Protein AF-A0A2S9G503-F1 (afdb_monomer_lite)

Sequence (84 aa):
GRTVEIAVQDEQRGTGHAVACGLTVLPGDFSGVVVVTAGDVPLLDTDTLGDLITAHNSESAVATVLTTTLVDPTGYGRILRTQA

Foldseek 3Di:
DDDDDDFDDPDCPDPVSVVVSVCVPDPPPDPDDDDDDDPPPVPDDPVNVVVQVVVCVVVVHPDGDDDDDDPDCPPDDDDDDDDD

pLDDT: mean 96.39, std 5.41, range [59.19, 98.56]

Radius of gyration: 15.37 Å; chains: 1; bounding box: 32×31×38 Å

Structure (mmCIF, N/CA/C/O backbone):
data_AF-A0A2S9G503-F1
#
_entry.id   AF-A0A2S9G503-F1
#
loop_
_atom_site.group_PDB
_atom_site.id
_atom_site.type_symbol
_atom_site.label_atom_id
_atom_site.label_alt_id
_atom_site.label_comp_id
_atom_site.label_asym_id
_atom_site.label_entity_id
_atom_site.label_seq_id
_atom_site.pdbx_PDB_ins_code
_atom_site.Cartn_x
_atom_site.Cartn_y
_atom_site.Cartn_z
_atom_site.occupancy
_atom_site.B_iso_or_equiv
_atom_site.auth_seq_id
_atom_site.auth_comp_id
_atom_site.auth_asym_id
_atom_site.auth_atom_id
_atom_site.pdbx_PDB_model_num
ATOM 1 N N . GLY A 1 1 ? -7.580 -18.180 -14.454 1.00 79.69 1 GLY A N 1
ATOM 2 C CA . GLY A 1 1 ? -6.737 -17.084 -13.936 1.00 79.69 1 GLY A CA 1
ATOM 3 C C . GLY A 1 1 ? -7.485 -15.773 -14.069 1.00 79.69 1 GLY A C 1
ATOM 4 O O . GLY A 1 1 ? -8.506 -15.756 -14.745 1.00 79.69 1 GLY A O 1
ATOM 5 N N . ARG A 1 2 ? -7.010 -14.710 -13.417 1.00 95.31 2 ARG A N 1
ATOM 6 C CA . ARG A 1 2 ? -7.554 -13.347 -13.555 1.00 95.31 2 ARG A CA 1
ATOM 7 C C . ARG A 1 2 ? -6.618 -12.486 -14.402 1.00 95.31 2 ARG A C 1
ATOM 9 O O . ARG A 1 2 ? -5.425 -12.773 -14.446 1.00 95.31 2 ARG A O 1
ATOM 16 N N . THR A 1 3 ? -7.147 -11.439 -15.025 1.00 96.62 3 THR A N 1
ATOM 17 C CA . THR A 1 3 ? -6.339 -10.426 -15.719 1.00 96.62 3 THR A CA 1
ATOM 18 C C . THR A 1 3 ? -5.460 -9.671 -14.720 1.00 96.62 3 THR A C 1
ATOM 20 O O . THR A 1 3 ? -5.892 -9.373 -13.598 1.00 96.62 3 THR A O 1
ATOM 23 N N . VAL A 1 4 ? -4.227 -9.386 -15.135 1.00 96.94 4 VAL A N 1
ATOM 24 C CA . VAL A 1 4 ? -3.257 -8.548 -14.425 1.00 96.94 4 VAL A CA 1
ATOM 25 C C . VAL A 1 4 ? -2.733 -7.535 -15.434 1.00 96.94 4 VAL A C 1
ATOM 27 O O . VAL A 1 4 ? -2.111 -7.924 -16.419 1.00 96.94 4 VAL A O 1
ATOM 30 N N . GLU A 1 5 ? -3.024 -6.261 -15.198 1.00 97.06 5 GLU A N 1
ATOM 31 C CA . GLU A 1 5 ? -2.518 -5.157 -16.015 1.00 97.06 5 GLU A CA 1
ATOM 32 C C . GLU A 1 5 ? -1.099 -4.786 -15.580 1.00 97.06 5 GLU A C 1
ATOM 34 O O . GLU A 1 5 ? -0.756 -4.875 -14.398 1.00 97.06 5 GLU A O 1
ATOM 39 N N . ILE A 1 6 ? -0.275 -4.362 -16.537 1.00 97.62 6 ILE A N 1
ATOM 40 C CA . ILE A 1 6 ? 1.113 -3.960 -16.298 1.00 97.62 6 ILE A CA 1
ATOM 41 C C . ILE A 1 6 ? 1.251 -2.477 -16.630 1.00 97.62 6 ILE A C 1
ATOM 43 O O . ILE A 1 6 ? 1.012 -2.065 -17.762 1.00 97.62 6 ILE A O 1
ATOM 47 N N . ALA A 1 7 ? 1.697 -1.691 -15.652 1.00 98.06 7 ALA A N 1
ATOM 48 C CA . ALA A 1 7 ? 2.148 -0.320 -15.849 1.00 98.06 7 ALA A CA 1
ATOM 49 C C . ALA A 1 7 ? 3.676 -0.269 -15.741 1.00 98.06 7 ALA A C 1
ATOM 51 O O . ALA A 1 7 ? 4.254 -0.847 -14.819 1.00 98.06 7 ALA A O 1
ATOM 52 N N . VAL A 1 8 ? 4.334 0.420 -16.673 1.00 98.25 8 VAL A N 1
ATOM 53 C CA . VAL A 1 8 ? 5.799 0.527 -16.702 1.00 98.25 8 VAL A CA 1
ATOM 54 C C . VAL A 1 8 ? 6.240 1.795 -15.974 1.00 98.25 8 VAL A C 1
ATOM 56 O O . VAL A 1 8 ? 5.709 2.878 -16.209 1.00 98.25 8 VAL A O 1
ATOM 59 N N . GLN A 1 9 ? 7.225 1.653 -15.087 1.00 98.50 9 GLN A N 1
ATOM 60 C CA . GLN A 1 9 ? 7.962 2.768 -14.500 1.00 98.50 9 GLN A CA 1
ATOM 61 C C . GLN A 1 9 ? 9.351 2.825 -15.149 1.00 98.50 9 GLN A C 1
ATOM 63 O O . GLN A 1 9 ? 10.277 2.171 -14.666 1.00 98.50 9 GLN A O 1
ATOM 68 N N . ASP A 1 10 ? 9.495 3.594 -16.231 1.00 97.88 10 ASP A N 1
ATOM 69 C CA . ASP A 1 10 ? 10.750 3.663 -17.000 1.00 97.88 10 ASP A CA 1
ATOM 70 C C . ASP A 1 10 ? 11.928 4.176 -16.153 1.00 97.88 10 ASP A C 1
ATOM 72 O O . ASP A 1 10 ? 13.017 3.603 -16.171 1.00 97.88 10 ASP A O 1
ATOM 76 N N . GLU A 1 11 ? 11.691 5.207 -15.336 1.00 98.00 11 GLU A N 1
ATOM 77 C CA . GLU A 1 11 ? 12.674 5.769 -14.403 1.00 98.00 11 GLU A CA 1
ATOM 78 C C . GLU A 1 11 ? 12.246 5.560 -12.940 1.00 98.00 11 GLU A C 1
ATOM 80 O O . GLU A 1 11 ? 11.178 6.014 -12.512 1.00 98.00 11 GLU A O 1
ATOM 85 N N . GLN A 1 12 ? 13.097 4.933 -12.120 1.00 97.94 12 GLN A N 1
ATOM 86 C CA . GLN A 1 12 ? 12.778 4.585 -10.726 1.00 97.94 12 GLN A CA 1
ATOM 87 C C . GLN A 1 12 ? 12.941 5.781 -9.774 1.00 97.94 12 GLN A C 1
ATOM 89 O O . GLN A 1 12 ? 13.788 5.811 -8.884 1.00 97.94 12 GLN A O 1
ATOM 94 N N . ARG A 1 13 ? 12.074 6.784 -9.933 1.00 98.31 13 ARG A N 1
ATOM 95 C CA . ARG A 1 13 ? 12.037 8.024 -9.133 1.00 98.31 13 ARG A CA 1
ATOM 96 C C . ARG A 1 13 ? 11.353 7.861 -7.762 1.00 98.31 13 ARG A C 1
ATOM 98 O O . ARG A 1 13 ? 10.813 8.820 -7.218 1.00 98.31 13 ARG A O 1
ATOM 105 N N . GLY A 1 14 ? 11.364 6.649 -7.206 1.00 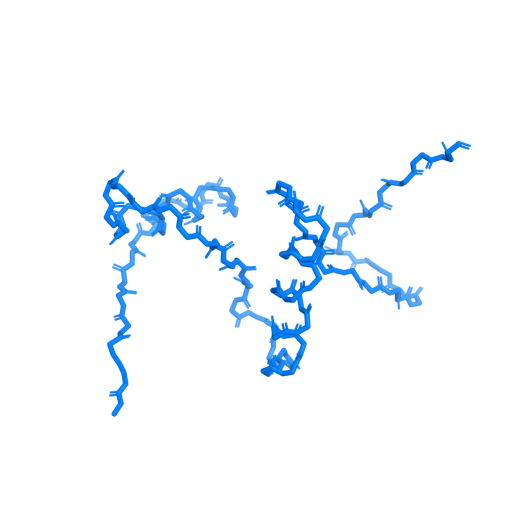98.19 14 GLY A N 1
ATOM 106 C CA . GLY A 1 14 ? 10.780 6.309 -5.904 1.00 98.19 14 GLY A CA 1
ATOM 107 C C . GLY A 1 14 ? 9.365 5.718 -5.958 1.00 98.19 14 GLY A C 1
ATOM 108 O O . GLY A 1 14 ? 8.737 5.620 -7.015 1.00 98.19 14 GLY A O 1
ATOM 109 N N . THR A 1 15 ? 8.857 5.318 -4.788 1.00 97.94 15 THR A N 1
ATOM 110 C CA . THR A 1 15 ? 7.572 4.607 -4.631 1.00 97.94 15 THR A CA 1
ATOM 111 C C . THR A 1 15 ? 6.365 5.466 -4.998 1.00 97.94 15 THR A C 1
ATOM 113 O O . THR A 1 15 ? 5.430 4.966 -5.615 1.00 97.94 15 THR A O 1
ATOM 116 N N . GLY A 1 16 ? 6.403 6.772 -4.716 1.00 98.19 16 GLY A N 1
ATOM 117 C CA . GLY A 1 16 ? 5.356 7.700 -5.155 1.00 98.19 16 GLY A CA 1
ATOM 118 C C . GLY A 1 16 ? 5.230 7.766 -6.682 1.00 98.19 16 GLY A C 1
ATOM 119 O O . GLY A 1 16 ? 4.122 7.734 -7.210 1.00 98.19 16 GLY A O 1
ATOM 120 N N . HIS A 1 17 ? 6.360 7.772 -7.402 1.00 98.56 17 HIS A N 1
ATOM 121 C CA . HIS A 1 17 ? 6.359 7.701 -8.866 1.00 98.56 17 HIS A CA 1
ATOM 122 C C . HIS A 1 17 ? 5.832 6.349 -9.363 1.00 98.56 17 HIS A C 1
ATOM 124 O O . HIS A 1 17 ? 5.082 6.311 -10.329 1.00 98.56 17 HIS A O 1
ATOM 130 N N . ALA A 1 18 ? 6.166 5.249 -8.682 1.00 98.56 18 ALA A N 1
ATOM 131 C CA . ALA A 1 18 ? 5.676 3.921 -9.050 1.00 98.56 18 ALA A CA 1
ATOM 132 C C . ALA A 1 18 ? 4.144 3.826 -8.939 1.00 98.56 18 ALA A C 1
ATOM 134 O O . ALA A 1 18 ? 3.492 3.325 -9.854 1.00 98.56 18 ALA A O 1
ATOM 135 N N . VAL A 1 19 ? 3.559 4.374 -7.865 1.00 98.38 19 VAL A N 1
ATOM 136 C CA . VAL A 1 19 ? 2.097 4.481 -7.723 1.00 98.38 19 VAL A CA 1
ATOM 137 C C . VAL A 1 19 ? 1.513 5.350 -8.835 1.00 98.38 19 VAL A C 1
ATOM 139 O O . VAL A 1 19 ? 0.542 4.939 -9.461 1.00 98.38 19 VAL A O 1
ATOM 142 N N . ALA A 1 20 ? 2.120 6.503 -9.140 1.00 98.19 20 ALA A N 1
ATOM 143 C CA . ALA A 1 20 ? 1.657 7.369 -10.225 1.00 98.19 20 ALA A CA 1
ATOM 144 C C . ALA A 1 20 ? 1.627 6.643 -11.583 1.00 98.19 20 ALA A C 1
ATOM 146 O O . ALA A 1 20 ? 0.626 6.743 -12.286 1.00 98.19 20 ALA A O 1
ATOM 147 N N . CYS A 1 21 ? 2.662 5.861 -11.918 1.00 98.50 21 CYS A N 1
ATOM 148 C CA . CYS A 1 21 ? 2.675 5.000 -13.105 1.00 98.50 21 CYS A CA 1
ATOM 149 C C . CYS A 1 21 ? 1.536 3.968 -13.062 1.00 98.50 21 CYS A C 1
ATOM 151 O O . CYS A 1 21 ? 0.795 3.832 -14.032 1.00 98.50 21 CYS A O 1
ATOM 153 N N . GLY A 1 22 ? 1.348 3.281 -11.931 1.00 98.06 22 GLY A N 1
ATOM 154 C CA . GLY A 1 22 ? 0.285 2.286 -11.750 1.00 98.06 22 GLY A CA 1
ATOM 155 C C . GLY A 1 22 ? -1.132 2.848 -11.886 1.00 98.06 22 GLY A C 1
ATOM 156 O O . GLY A 1 22 ? -2.009 2.178 -12.418 1.00 98.06 22 GLY A O 1
ATOM 157 N N . LEU A 1 23 ? -1.369 4.093 -11.474 1.00 97.94 23 LEU A N 1
ATOM 158 C CA . LEU A 1 23 ? -2.680 4.734 -11.614 1.00 97.94 23 LEU A CA 1
ATOM 159 C C . LEU A 1 23 ? -3.047 5.035 -13.076 1.00 97.94 23 LEU A C 1
ATOM 161 O O . LEU A 1 23 ? -4.228 5.180 -13.373 1.00 97.94 23 LEU A O 1
ATOM 165 N N . THR A 1 24 ? -2.078 5.090 -13.998 1.00 97.56 24 THR A N 1
ATOM 166 C CA . THR A 1 24 ? -2.346 5.410 -15.415 1.00 97.56 24 THR A CA 1
ATOM 167 C C . THR A 1 24 ? -3.135 4.333 -16.161 1.00 97.56 24 THR A C 1
ATOM 169 O O . THR A 1 24 ? -3.725 4.631 -17.197 1.00 97.56 24 THR A O 1
ATOM 172 N N . VAL A 1 25 ? -3.171 3.099 -15.643 1.00 97.31 25 VAL A N 1
ATOM 173 C CA . VAL A 1 25 ? -3.953 1.997 -16.233 1.00 97.31 25 VAL A CA 1
ATOM 174 C C . VAL A 1 25 ? -5.383 1.919 -15.691 1.00 97.31 25 VAL A C 1
ATOM 176 O O . VAL A 1 25 ? -6.183 1.129 -16.190 1.00 97.31 25 VAL A O 1
ATOM 179 N N . LEU A 1 26 ? -5.721 2.710 -14.666 1.00 97.38 26 LEU A N 1
ATOM 180 C CA . LEU A 1 26 ? -7.085 2.775 -14.146 1.00 97.38 26 LEU A CA 1
ATOM 181 C C . LEU A 1 26 ? -7.969 3.672 -15.032 1.00 97.38 26 LEU A C 1
ATOM 183 O O . LEU A 1 26 ? -7.474 4.627 -15.635 1.00 97.38 26 LEU A O 1
ATOM 187 N N . PRO A 1 27 ? -9.290 3.415 -15.090 1.00 96.38 27 PRO A N 1
ATOM 188 C CA . PRO A 1 27 ? -10.238 4.335 -15.712 1.00 96.38 27 PRO A CA 1
ATOM 189 C C . PRO A 1 27 ? -10.158 5.741 -15.099 1.00 96.38 27 PRO A C 1
ATOM 191 O O . PRO A 1 27 ? -9.992 5.888 -13.889 1.00 96.38 27 PRO A O 1
ATOM 194 N N . GLY A 1 28 ? -10.320 6.784 -15.918 1.00 95.44 28 GLY A N 1
ATOM 195 C CA . GLY A 1 28 ? -10.232 8.178 -15.453 1.00 95.44 28 GLY A CA 1
ATOM 196 C C . GLY A 1 28 ? -11.344 8.598 -14.482 1.00 95.44 28 GLY A C 1
ATOM 197 O O . GLY A 1 28 ? -11.197 9.587 -13.772 1.00 95.44 28 GLY A O 1
ATOM 198 N N . ASP A 1 29 ? -12.441 7.846 -14.443 1.00 96.62 29 ASP A N 1
ATOM 199 C CA . ASP A 1 29 ? -13.573 8.000 -13.529 1.00 96.62 29 ASP A CA 1
ATOM 200 C C . ASP A 1 29 ? -13.541 6.996 -12.363 1.00 96.62 29 ASP A C 1
ATOM 202 O O . ASP A 1 29 ? -14.517 6.871 -11.622 1.00 96.62 29 ASP A O 1
ATOM 206 N N . PHE A 1 30 ? -12.428 6.278 -12.173 1.00 97.50 30 PHE A N 1
ATOM 207 C CA . PHE A 1 30 ? -12.287 5.326 -11.080 1.00 97.50 30 PHE A CA 1
ATOM 208 C C . PHE A 1 30 ? -12.434 6.023 -9.720 1.00 97.50 30 PHE A C 1
ATOM 210 O O . PHE A 1 30 ? -11.651 6.898 -9.356 1.00 97.50 30 PHE A O 1
ATOM 217 N N . SER A 1 31 ? -13.424 5.585 -8.942 1.00 95.62 31 SER A N 1
ATOM 218 C CA . SER A 1 31 ? -13.754 6.141 -7.624 1.00 95.62 31 SER A CA 1
ATOM 219 C C . SER A 1 31 ? -13.638 5.118 -6.487 1.00 95.62 31 SER A C 1
ATOM 221 O O . SER A 1 31 ? -14.193 5.325 -5.409 1.00 95.62 31 SER A O 1
ATOM 223 N N . GLY A 1 32 ? -13.004 3.971 -6.743 1.00 95.56 32 GLY A N 1
ATOM 224 C CA . GLY A 1 32 ? -12.827 2.905 -5.759 1.00 95.56 32 GLY A CA 1
ATOM 225 C C . GLY A 1 32 ? -11.620 3.119 -4.844 1.00 95.56 32 GLY A C 1
ATOM 226 O O . GLY A 1 32 ? -10.812 4.026 -5.035 1.00 95.56 32 GLY A O 1
ATOM 227 N N . VAL A 1 33 ? -11.467 2.229 -3.863 1.00 96.69 33 VAL A N 1
ATOM 228 C CA . VAL A 1 33 ? -10.285 2.190 -2.990 1.00 96.69 33 VAL A CA 1
ATOM 229 C C . VAL A 1 33 ? -9.088 1.641 -3.768 1.00 96.69 33 VAL A C 1
ATOM 231 O O . VAL A 1 33 ? -9.170 0.570 -4.373 1.00 96.69 33 VAL A O 1
ATOM 234 N N . VAL A 1 34 ? -7.959 2.350 -3.716 1.00 98.00 34 VAL A N 1
ATOM 235 C CA . VAL A 1 34 ? -6.672 1.874 -4.241 1.00 98.00 34 VAL A CA 1
ATOM 236 C C . VAL A 1 34 ? -5.845 1.314 -3.089 1.00 98.00 34 VAL A C 1
ATOM 238 O O . VAL A 1 34 ? -5.436 2.049 -2.193 1.00 98.00 34 VAL A O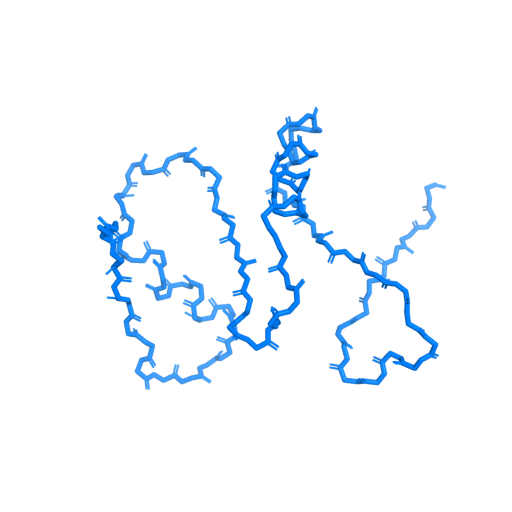 1
ATOM 241 N N . VAL A 1 35 ? -5.565 0.013 -3.131 1.00 98.06 35 VAL A N 1
ATOM 242 C CA . VAL A 1 35 ? -4.643 -0.638 -2.192 1.00 98.06 35 VAL A CA 1
ATOM 243 C C . VAL A 1 35 ? -3.253 -0.686 -2.813 1.00 98.06 35 VAL A C 1
ATOM 245 O O . VAL A 1 35 ? -3.080 -1.198 -3.918 1.00 98.06 35 VAL A O 1
ATOM 248 N N . VAL A 1 36 ? -2.257 -0.174 -2.092 1.00 98.31 36 VAL A N 1
ATOM 249 C CA . VAL A 1 36 ? -0.847 -0.192 -2.501 1.00 98.31 36 VAL A CA 1
ATOM 250 C C . VAL A 1 36 ? -0.079 -1.148 -1.592 1.00 98.31 36 VAL A C 1
ATOM 252 O O . VAL A 1 36 ? -0.149 -1.034 -0.371 1.00 98.31 36 VAL A O 1
ATOM 255 N N . THR A 1 37 ? 0.675 -2.071 -2.187 1.00 97.62 37 THR A N 1
ATOM 256 C CA . THR A 1 37 ? 1.595 -2.975 -1.482 1.00 97.62 37 THR A CA 1
ATOM 257 C C . THR A 1 37 ? 2.930 -3.063 -2.223 1.00 97.62 37 THR A C 1
ATOM 259 O O . THR A 1 37 ? 3.026 -2.655 -3.383 1.00 97.62 37 THR A O 1
ATOM 262 N N . ALA A 1 38 ? 3.960 -3.579 -1.556 1.00 95.38 38 ALA A N 1
ATOM 263 C CA . ALA A 1 38 ? 5.264 -3.835 -2.148 1.00 95.38 38 ALA A CA 1
ATOM 264 C C . ALA A 1 38 ? 5.412 -5.323 -2.505 1.00 95.38 38 ALA A C 1
ATOM 266 O O . ALA A 1 38 ? 4.931 -6.204 -1.793 1.00 95.38 38 ALA A O 1
ATOM 267 N N . GLY A 1 39 ? 6.072 -5.606 -3.632 1.00 96.12 39 GLY A N 1
ATOM 268 C CA . GLY A 1 39 ? 6.254 -6.975 -4.131 1.00 96.12 39 GLY A CA 1
ATOM 269 C C . GLY A 1 39 ? 7.242 -7.823 -3.320 1.00 96.12 39 GLY A C 1
ATOM 270 O O . GLY A 1 39 ? 7.362 -9.018 -3.569 1.00 96.12 39 GLY A O 1
ATOM 271 N N . ASP A 1 40 ? 7.943 -7.221 -2.362 1.00 96.75 40 ASP A N 1
ATOM 272 C CA . ASP A 1 40 ? 8.964 -7.829 -1.507 1.00 96.75 40 ASP A CA 1
ATOM 273 C C . ASP A 1 40 ? 8.460 -8.162 -0.088 1.00 96.75 40 ASP A C 1
ATOM 275 O O . ASP A 1 40 ? 9.261 -8.470 0.794 1.00 96.75 40 ASP A O 1
ATOM 279 N N . VAL A 1 41 ? 7.138 -8.165 0.135 1.00 95.12 41 VAL A N 1
ATOM 280 C CA . VAL A 1 41 ? 6.495 -8.561 1.403 1.00 95.12 41 VAL A CA 1
ATOM 281 C C . VAL A 1 41 ? 5.817 -9.935 1.243 1.00 95.12 41 VAL A C 1
ATOM 283 O O . VAL A 1 41 ? 4.594 -10.018 1.131 1.00 95.12 41 VAL A O 1
ATOM 286 N N . PRO A 1 42 ? 6.575 -11.051 1.218 1.00 96.56 42 PRO A N 1
ATOM 287 C CA . PRO A 1 42 ? 6.063 -12.362 0.801 1.00 96.56 42 PRO A CA 1
ATOM 288 C C . PRO A 1 42 ? 5.085 -13.010 1.789 1.00 96.56 42 PRO A C 1
ATOM 290 O O . PRO A 1 42 ? 4.406 -13.965 1.427 1.00 96.56 42 PRO A O 1
ATOM 293 N N . LEU A 1 43 ? 5.042 -12.533 3.036 1.00 98.06 43 LEU A N 1
ATOM 294 C CA . LEU A 1 43 ? 4.161 -13.061 4.083 1.00 98.06 43 LEU A CA 1
ATOM 295 C C . LEU A 1 43 ? 2.845 -12.281 4.209 1.00 98.06 43 LEU A C 1
ATOM 297 O O . LEU A 1 43 ? 2.063 -12.574 5.107 1.00 98.06 43 LEU A O 1
ATOM 301 N N . LEU A 1 44 ? 2.605 -11.285 3.351 1.00 97.75 44 LEU A N 1
ATOM 302 C CA . LEU A 1 44 ? 1.324 -10.591 3.319 1.00 97.75 44 LEU A CA 1
ATOM 303 C C . LEU A 1 44 ? 0.242 -11.542 2.799 1.00 97.75 44 LEU A C 1
ATOM 305 O O . LEU A 1 44 ? 0.343 -12.054 1.683 1.00 97.75 44 LEU A O 1
ATOM 309 N N . 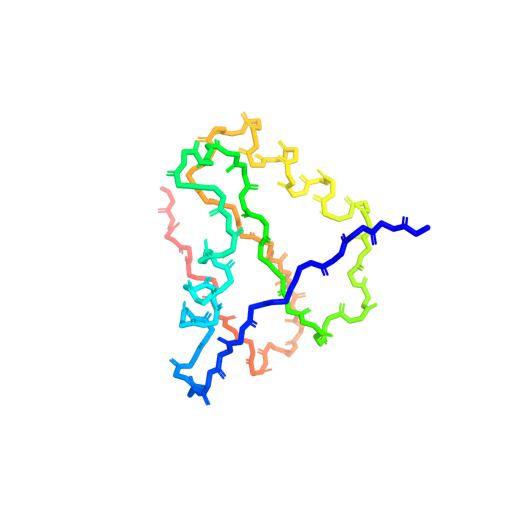ASP A 1 45 ? -0.794 -11.757 3.601 1.00 97.88 45 ASP A N 1
ATOM 310 C CA . ASP A 1 45 ? -1.898 -12.658 3.286 1.00 97.88 45 ASP A CA 1
ATOM 311 C C . ASP A 1 45 ? -3.195 -11.909 2.939 1.00 97.88 45 ASP A C 1
ATOM 313 O O . ASP A 1 45 ? -3.295 -10.677 2.979 1.00 97.88 45 ASP A O 1
ATOM 317 N N . THR A 1 46 ? -4.199 -12.682 2.523 1.00 97.75 46 THR A N 1
ATOM 318 C CA . THR A 1 46 ? -5.512 -12.163 2.127 1.00 97.75 46 THR A CA 1
ATOM 319 C C . THR A 1 46 ? -6.289 -11.586 3.297 1.00 97.75 46 THR A C 1
ATOM 321 O O . THR A 1 46 ? -7.006 -10.604 3.107 1.00 97.75 46 THR A O 1
ATOM 324 N N . ASP A 1 47 ? -6.142 -12.172 4.482 1.00 98.50 47 ASP A N 1
ATOM 325 C CA . ASP A 1 47 ? -6.903 -11.789 5.669 1.00 98.50 47 ASP A CA 1
ATOM 326 C C . ASP A 1 47 ? -6.455 -10.401 6.139 1.00 98.50 47 ASP A C 1
ATOM 328 O O . ASP A 1 47 ? -7.281 -9.505 6.301 1.00 98.50 47 ASP A O 1
ATOM 332 N N . THR A 1 48 ? -5.142 -10.155 6.175 1.00 98.44 48 THR A N 1
ATOM 333 C CA . THR A 1 48 ? -4.570 -8.837 6.484 1.00 98.44 48 THR A CA 1
ATOM 334 C C . THR A 1 48 ? -5.049 -7.760 5.504 1.00 98.44 48 THR A C 1
ATOM 336 O O . THR A 1 48 ? -5.367 -6.638 5.907 1.00 98.44 48 THR A O 1
ATOM 339 N N . LEU A 1 49 ? -5.117 -8.074 4.204 1.00 98.19 49 LEU A N 1
ATOM 340 C CA . LEU A 1 49 ? -5.613 -7.139 3.188 1.00 98.19 49 LEU A CA 1
ATOM 341 C C . LEU A 1 49 ? -7.119 -6.871 3.329 1.00 98.19 49 LEU A C 1
ATOM 343 O O . LEU A 1 49 ? -7.555 -5.730 3.161 1.00 98.19 49 LEU A O 1
ATOM 347 N N . GLY A 1 50 ? -7.906 -7.901 3.642 1.00 98.25 50 GLY A N 1
ATOM 348 C CA . GLY A 1 50 ? -9.342 -7.777 3.891 1.00 98.25 50 GLY A CA 1
ATOM 349 C C . GLY A 1 50 ? -9.643 -6.893 5.101 1.00 98.25 50 GLY A C 1
ATOM 350 O O . GLY A 1 50 ? -10.481 -5.990 5.014 1.00 98.25 50 GLY A O 1
ATOM 351 N N . ASP A 1 51 ? -8.903 -7.087 6.191 1.00 98.44 51 ASP A N 1
ATOM 352 C CA . ASP A 1 51 ? -9.024 -6.286 7.409 1.00 98.44 51 ASP A CA 1
ATOM 353 C C . ASP A 1 51 ? -8.623 -4.826 7.171 1.00 98.44 51 ASP A C 1
ATO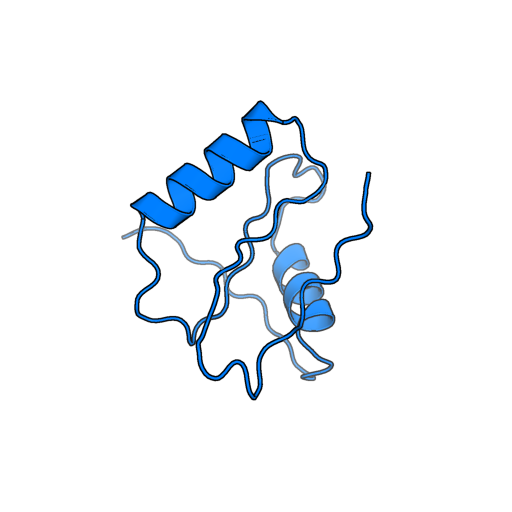M 355 O O . ASP A 1 51 ? -9.320 -3.911 7.614 1.00 98.44 51 ASP A O 1
ATOM 359 N N . LEU A 1 52 ? -7.555 -4.583 6.400 1.00 98.38 52 LEU A N 1
ATOM 360 C CA . LEU A 1 52 ? -7.125 -3.233 6.028 1.00 98.38 52 LEU A CA 1
ATOM 361 C C . LEU A 1 52 ? -8.221 -2.471 5.268 1.00 98.38 52 LEU A C 1
ATOM 363 O O . LEU A 1 52 ? -8.516 -1.322 5.602 1.00 98.38 52 LEU A O 1
ATOM 367 N N . ILE A 1 53 ? -8.829 -3.098 4.256 1.00 97.94 53 ILE A N 1
ATOM 368 C CA . ILE A 1 53 ? -9.911 -2.489 3.464 1.00 97.94 53 ILE A CA 1
ATOM 369 C C . ILE A 1 53 ? -11.147 -2.254 4.340 1.00 97.94 53 ILE A C 1
ATOM 371 O O . ILE A 1 53 ? -11.792 -1.209 4.237 1.00 97.94 53 ILE A O 1
ATOM 375 N N . THR A 1 54 ? -11.467 -3.204 5.219 1.00 98.06 54 THR A N 1
ATOM 376 C CA . THR A 1 54 ? -12.598 -3.090 6.145 1.00 98.06 54 THR A CA 1
ATOM 377 C C . THR A 1 54 ? -12.415 -1.903 7.086 1.00 98.06 54 THR A C 1
ATOM 379 O O . THR A 1 54 ? -13.304 -1.056 7.159 1.00 98.06 54 THR A O 1
ATOM 382 N N . ALA A 1 55 ? -11.248 -1.784 7.727 1.00 98.19 55 ALA A N 1
ATOM 383 C CA . ALA A 1 55 ? -10.919 -0.670 8.616 1.00 98.19 55 ALA A CA 1
ATOM 384 C C . ALA A 1 55 ? -10.904 0.682 7.882 1.00 98.19 55 ALA A C 1
ATOM 386 O O . ALA A 1 55 ? -11.364 1.691 8.411 1.00 98.19 55 ALA A O 1
ATOM 387 N N . HIS A 1 56 ? -10.396 0.714 6.646 1.00 98.44 56 HI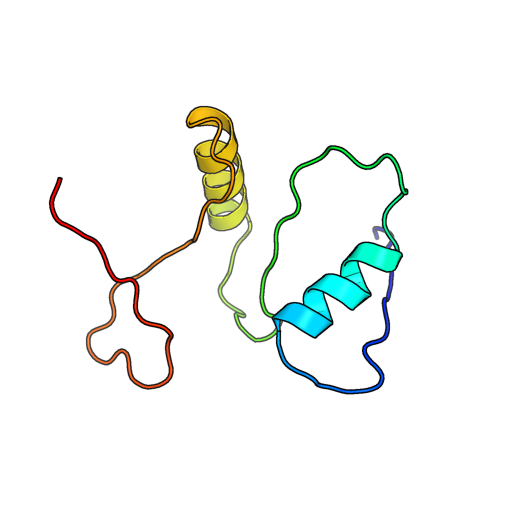S A N 1
ATOM 388 C CA . HIS A 1 56 ? -10.411 1.915 5.812 1.00 98.44 56 HIS A CA 1
ATOM 389 C C . HIS A 1 56 ? -11.834 2.423 5.554 1.00 98.44 56 HIS A C 1
ATOM 391 O O . HIS A 1 56 ? -12.120 3.605 5.751 1.00 98.44 56 HIS A O 1
ATOM 397 N N . ASN A 1 57 ? -12.736 1.518 5.168 1.00 97.25 57 ASN A N 1
ATOM 398 C CA . ASN A 1 57 ? -14.122 1.860 4.869 1.00 97.25 57 ASN A CA 1
ATOM 399 C C . ASN A 1 57 ? -14.927 2.207 6.130 1.00 97.25 57 ASN A C 1
ATOM 401 O O . ASN A 1 57 ? -15.723 3.143 6.095 1.00 97.25 57 ASN A O 1
ATOM 405 N N . SER A 1 58 ? -14.731 1.484 7.241 1.00 97.44 58 SER A N 1
ATOM 406 C CA . SER A 1 58 ? -15.495 1.709 8.477 1.00 97.44 58 SER A CA 1
ATOM 407 C C . SER A 1 58 ? -15.236 3.085 9.083 1.00 97.44 58 SER A C 1
ATOM 409 O O . SER A 1 58 ? -16.161 3.722 9.575 1.00 97.44 58 SER A O 1
ATOM 411 N N . GLU A 1 59 ? -13.995 3.561 9.001 1.00 95.44 59 GLU A N 1
ATOM 412 C CA . GLU A 1 59 ? -13.594 4.883 9.492 1.00 95.44 59 GLU A CA 1
ATOM 413 C C . GLU A 1 59 ? -13.825 5.997 8.457 1.00 95.44 59 GLU A C 1
ATOM 415 O O . GLU A 1 59 ? -13.540 7.162 8.732 1.00 95.44 59 GLU A O 1
ATOM 420 N N . SER A 1 60 ? -14.314 5.662 7.251 1.00 94.50 60 SER A N 1
ATOM 421 C CA . SER A 1 60 ? -14.374 6.587 6.105 1.00 94.50 60 SER A CA 1
ATOM 422 C C . SER A 1 60 ? -13.051 7.344 5.911 1.00 94.50 60 SER A C 1
ATOM 424 O O . SER A 1 60 ? -13.024 8.551 5.654 1.00 94.50 60 SER A O 1
ATOM 426 N N . ALA A 1 61 ? -11.935 6.635 6.106 1.00 96.69 61 ALA A N 1
ATOM 427 C CA . ALA A 1 61 ? -10.613 7.231 6.128 1.00 96.69 61 ALA A CA 1
ATOM 428 C C . ALA A 1 61 ? -10.198 7.666 4.719 1.00 96.69 61 ALA A C 1
ATOM 430 O O . ALA A 1 61 ? -10.387 6.940 3.751 1.00 96.69 61 ALA A O 1
ATOM 431 N N . VAL A 1 62 ? -9.545 8.824 4.596 1.00 96.81 62 VAL A N 1
ATOM 432 C CA . VAL A 1 62 ? -8.933 9.236 3.316 1.00 96.81 62 VAL A CA 1
ATOM 433 C 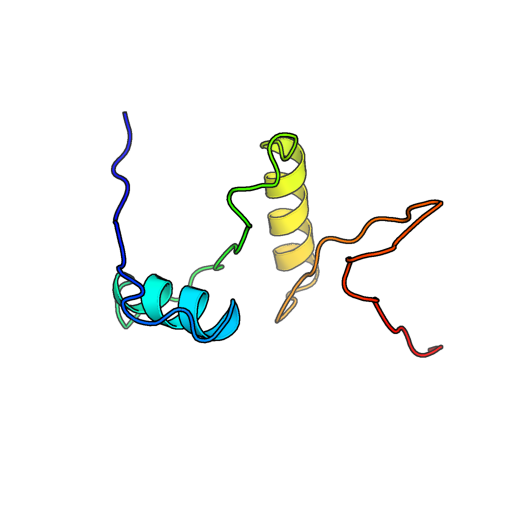C . VAL A 1 62 ? -7.723 8.353 2.981 1.00 96.81 62 VAL A C 1
ATOM 435 O O . VAL A 1 62 ? -7.442 8.087 1.816 1.00 96.81 62 VAL A O 1
ATOM 438 N N . ALA A 1 63 ? -7.007 7.877 4.001 1.00 97.44 63 ALA A N 1
ATOM 439 C CA . ALA A 1 63 ? -5.894 6.949 3.865 1.00 97.44 63 ALA A CA 1
ATOM 440 C C . ALA A 1 63 ? -5.758 6.095 5.128 1.00 97.44 63 ALA A C 1
ATOM 442 O O . ALA A 1 63 ? -5.885 6.600 6.244 1.00 97.44 63 ALA A O 1
ATOM 443 N N . THR A 1 64 ? -5.435 4.816 4.942 1.00 98.25 64 THR A N 1
ATOM 444 C CA . THR A 1 64 ? -5.155 3.870 6.028 1.00 98.25 64 THR A CA 1
ATOM 445 C C . THR A 1 64 ? -3.796 3.233 5.780 1.00 98.25 64 THR A C 1
ATOM 447 O O . THR A 1 64 ? -3.505 2.802 4.667 1.00 98.25 64 THR A O 1
ATOM 450 N N . VAL A 1 65 ? -2.949 3.188 6.809 1.00 97.94 65 VAL A N 1
ATOM 451 C CA . VAL A 1 65 ? -1.587 2.647 6.720 1.00 97.94 65 VAL A CA 1
ATOM 452 C C . VAL A 1 65 ? -1.473 1.451 7.654 1.00 97.94 65 VAL A C 1
ATOM 454 O O . VAL A 1 65 ? -1.715 1.582 8.854 1.00 97.94 65 VAL A O 1
ATOM 457 N N . LEU A 1 66 ? -1.079 0.298 7.110 1.00 97.94 66 LEU A N 1
ATOM 458 C CA . LEU A 1 66 ? -0.746 -0.879 7.906 1.00 97.94 66 LEU A CA 1
ATOM 459 C C . LEU A 1 66 ? 0.579 -0.638 8.641 1.00 97.94 66 LEU A C 1
ATOM 461 O O . LEU A 1 66 ? 1.569 -0.222 8.041 1.00 97.94 66 LEU A O 1
ATOM 465 N N . THR A 1 67 ? 0.605 -0.893 9.947 1.00 97.69 67 THR A N 1
ATOM 466 C CA . THR A 1 67 ? 1.788 -0.675 10.791 1.00 97.69 67 THR A CA 1
ATOM 467 C C . THR A 1 67 ? 2.060 -1.900 11.647 1.00 97.69 67 THR A C 1
ATOM 469 O O . THR A 1 67 ? 1.125 -2.594 12.033 1.00 97.69 67 THR A O 1
ATOM 472 N N . THR A 1 68 ? 3.319 -2.123 12.009 1.00 97.44 68 THR A N 1
ATOM 473 C CA . THR A 1 68 ? 3.716 -3.141 12.988 1.00 97.44 68 THR A CA 1
ATOM 474 C C . THR A 1 68 ? 4.799 -2.588 13.911 1.00 97.44 68 THR A C 1
ATOM 476 O O . THR A 1 68 ? 5.387 -1.539 13.631 1.00 97.44 68 THR A O 1
ATOM 479 N N . THR A 1 69 ? 5.068 -3.296 15.004 1.00 98.06 69 THR A N 1
ATOM 480 C CA . THR A 1 69 ? 6.130 -2.970 15.957 1.00 98.06 69 THR A CA 1
ATOM 481 C C . THR A 1 69 ? 7.201 -4.046 15.887 1.00 98.06 69 THR A C 1
ATOM 483 O O . THR A 1 69 ? 6.916 -5.229 16.054 1.00 98.06 69 THR A O 1
ATOM 486 N N . LEU A 1 70 ? 8.443 -3.626 15.662 1.00 97.62 70 LEU A N 1
ATOM 487 C CA . LEU A 1 70 ? 9.605 -4.503 15.573 1.00 97.62 70 LEU A CA 1
ATOM 488 C C . LEU A 1 70 ? 10.593 -4.164 16.686 1.00 97.62 70 LEU A C 1
ATOM 490 O O . LEU A 1 70 ? 10.732 -2.998 17.055 1.00 97.62 70 LEU A O 1
ATOM 494 N N . VAL A 1 71 ? 11.301 -5.179 17.188 1.00 98.25 71 VAL A N 1
ATOM 495 C CA . VAL A 1 71 ? 12.400 -4.981 18.149 1.00 98.25 71 VAL A CA 1
ATOM 496 C C . VAL A 1 71 ? 13.537 -4.184 17.506 1.00 98.25 71 VAL A C 1
ATOM 498 O O . VAL A 1 71 ? 14.031 -3.236 18.109 1.00 98.25 71 VAL A O 1
ATOM 501 N N . ASP A 1 72 ? 13.908 -4.527 16.269 1.00 97.69 72 ASP A N 1
ATOM 502 C CA . ASP A 1 72 ? 14.833 -3.750 15.443 1.00 97.69 72 ASP A CA 1
ATOM 503 C C . ASP A 1 72 ? 14.095 -3.219 14.204 1.00 97.69 72 ASP A C 1
ATOM 505 O O . ASP A 1 72 ? 13.782 -3.987 13.292 1.00 97.69 72 ASP A O 1
ATOM 509 N N . PRO A 1 73 ? 13.777 -1.916 14.160 1.00 97.50 73 PRO A N 1
ATOM 510 C CA . PRO A 1 73 ? 13.053 -1.334 13.042 1.00 97.50 73 PRO A CA 1
ATOM 511 C C . PRO A 1 73 ? 13.984 -0.783 11.940 1.00 97.50 73 PRO A C 1
ATOM 513 O O . PRO A 1 73 ? 13.522 -0.041 11.069 1.00 97.50 73 PRO A O 1
ATOM 516 N N . THR A 1 74 ? 15.299 -1.035 11.970 1.00 97.75 74 THR A N 1
ATOM 517 C CA . THR A 1 74 ? 16.271 -0.508 10.988 1.00 97.75 74 THR A CA 1
ATOM 518 C C . THR A 1 74 ? 15.809 -0.727 9.538 1.00 97.75 74 THR A C 1
ATOM 520 O O . THR A 1 74 ? 15.321 -1.793 9.182 1.00 97.75 74 THR A O 1
ATOM 523 N N . GLY A 1 75 ? 15.906 0.312 8.701 1.00 95.44 75 GLY A N 1
ATOM 524 C CA . GLY A 1 75 ? 15.476 0.280 7.294 1.00 95.44 75 GLY A CA 1
ATOM 525 C C . GLY A 1 75 ? 13.996 0.603 7.037 1.00 95.44 75 GLY A C 1
ATOM 526 O O . GLY A 1 75 ? 13.667 1.053 5.944 1.00 95.44 75 GLY A O 1
ATOM 527 N N . TYR A 1 76 ? 13.108 0.466 8.029 1.00 97.25 76 TYR A N 1
ATOM 528 C CA . TYR A 1 76 ? 11.694 0.840 7.877 1.00 97.25 76 TYR A CA 1
ATOM 529 C C . TYR A 1 76 ? 11.460 2.356 7.992 1.00 97.25 76 TYR A C 1
ATOM 531 O O . TYR A 1 76 ? 12.188 3.069 8.685 1.00 97.25 76 TYR A O 1
ATOM 539 N N . GLY A 1 77 ? 10.368 2.846 7.396 1.00 96.62 77 GLY A N 1
ATOM 540 C CA . GLY A 1 77 ? 9.803 4.153 7.748 1.00 96.62 77 GLY A CA 1
ATOM 541 C C . GLY A 1 77 ? 9.350 4.195 9.216 1.00 96.62 77 GLY A C 1
ATOM 542 O O . GLY A 1 77 ? 9.133 3.158 9.846 1.00 96.62 77 GLY A O 1
ATOM 543 N N . ARG A 1 78 ? 9.225 5.392 9.800 1.00 97.81 78 ARG A N 1
ATOM 544 C CA . ARG A 1 78 ? 8.771 5.571 11.190 1.00 97.81 78 ARG A CA 1
ATOM 545 C C . ARG A 1 78 ? 7.413 6.251 11.216 1.00 97.81 78 ARG A C 1
ATOM 547 O O . ARG A 1 78 ? 7.249 7.329 10.655 1.00 97.81 78 ARG A O 1
ATOM 554 N N . ILE A 1 79 ? 6.462 5.629 11.905 1.00 97.62 79 ILE A N 1
ATOM 555 C CA . ILE A 1 79 ? 5.148 6.218 12.153 1.00 97.62 79 ILE A CA 1
ATOM 556 C C . ILE A 1 79 ? 5.286 7.187 13.323 1.00 97.62 79 ILE A C 1
ATOM 558 O O . ILE A 1 79 ? 5.450 6.771 14.469 1.00 97.62 79 ILE A O 1
ATOM 562 N N . LEU A 1 80 ? 5.234 8.481 13.027 1.00 96.75 80 LEU A N 1
ATOM 563 C CA . LEU A 1 80 ? 5.189 9.526 14.041 1.00 96.75 80 LEU A CA 1
ATOM 564 C C . LEU A 1 80 ? 3.727 9.786 14.402 1.00 96.75 80 LEU A C 1
ATOM 566 O O . LEU A 1 80 ? 2.908 10.061 13.528 1.00 96.75 80 LEU A O 1
ATOM 570 N N . ARG A 1 81 ? 3.398 9.686 15.688 1.00 96.12 81 ARG A N 1
ATOM 571 C CA . ARG A 1 81 ? 2.063 9.981 16.217 1.00 96.12 81 ARG A CA 1
ATOM 572 C C . ARG A 1 81 ? 2.183 11.166 17.165 1.00 96.12 81 ARG A C 1
ATOM 574 O O . ARG A 1 81 ? 3.064 11.169 18.022 1.00 96.12 81 ARG A O 1
ATOM 581 N N . THR A 1 82 ? 1.322 12.162 17.013 1.00 91.56 82 THR A N 1
ATOM 582 C CA . THR A 1 82 ? 1.140 13.197 18.036 1.00 91.56 82 THR A CA 1
ATOM 583 C C . THR A 1 82 ? 0.246 12.642 19.140 1.00 91.56 82 THR A C 1
ATOM 585 O O . THR A 1 82 ? -0.584 11.767 18.884 1.00 91.56 82 THR A O 1
ATOM 588 N N . GLN A 1 83 ? 0.414 13.116 20.373 1.00 71.62 83 GLN A N 1
ATOM 589 C CA . GLN A 1 83 ? -0.593 12.857 21.401 1.00 71.62 83 GLN A CA 1
ATOM 590 C C . GLN A 1 83 ? -1.883 13.595 21.016 1.00 71.62 83 GLN A C 1
ATOM 592 O O . GLN A 1 83 ? -1.809 14.671 20.417 1.00 71.62 83 GLN A O 1
ATOM 597 N N . ALA A 1 84 ? -3.028 12.972 21.291 1.00 59.19 84 ALA A N 1
ATOM 598 C CA . ALA A 1 84 ? -4.327 13.632 21.199 1.00 59.19 84 ALA A CA 1
ATOM 599 C C . ALA A 1 84 ? -4.493 14.637 22.345 1.00 59.19 84 ALA A C 1
ATOM 601 O O . ALA A 1 84 ? -3.989 14.334 23.453 1.00 59.19 84 ALA A O 1
#

Secondary structure (DSSP, 8-state):
---------SS---HHHHHHHHHTTS-TT--S------TT-TT--HHHHHHHHHHHHHTT-S--------S--TTS--------